Protein AF-A0A1Y3N4S4-F1 (afdb_monomer_lite)

Foldseek 3Di:
DADEAEAVDPPLSFGDDLVRLQVRLVVCVVVVHAYEYEDACLLLAQPPDDPVQADPPDDDPPPDVSPDGDRGDDSVNDPGPDQQRYKYKYFCVHQVVPVVQPGIDIGGPHPVVVVVCVVVCVVVPGDVVVVVVVCVQVVPVVNVVVSSSVSSNVSSSVVVVVVVVCVVVVHDD

Sequence (173 aa):
KGIIIANPNNPFGRCYSAEQLLLFCNFAKSHGLIVICDEIYGLSTWRDITEENIEEGVPRIESSNDGKSSKFTSIFSLDLPDPENTHGLWGFSKDFCLNGLRIGCTISYSKMVMAAMQKICFLTCIPTNIDNILVNILSDVEWTDQFILNNNRKLLKNYTHLTNSLNAHNIPY

Secondary structure (DSSP, 8-state):
-EEEEESS-TTT--PPPHHHHHHHHHHHHHTT-EEEEE-TTTT---TT--GGGSPTTPPP----SS--PPPP--GGGS--S-STTEEEEEEHHHHTS-GGG--EEEEES-HHHHHHHHHHHTTSPPPHHHHHHHHHHHH-HHHHHHHHHHHHHHHHHHHHHHHHHHHHTT---

Structure (mmCIF, N/CA/C/O backbone):
data_AF-A0A1Y3N4S4-F1
#
_entry.id   AF-A0A1Y3N4S4-F1
#
loop_
_atom_site.group_PDB
_atom_site.id
_atom_site.type_symbol
_atom_site.label_atom_id
_atom_site.label_alt_id
_atom_site.label_comp_id
_atom_site.label_asym_id
_atom_site.label_entity_id
_atom_site.label_seq_id
_atom_site.pdbx_PDB_ins_code
_atom_site.Cartn_x
_atom_site.Cartn_y
_atom_site.Cartn_z
_atom_site.occupancy
_atom_site.B_iso_or_equiv
_atom_site.auth_seq_id
_atom_site.auth_comp_id
_atom_site.auth_asym_id
_atom_site.auth_atom_id
_atom_site.pdbx_PDB_model_num
ATOM 1 N N . LYS A 1 1 ? -18.179 -12.486 8.091 1.00 84.94 1 LYS A N 1
ATOM 2 C CA . LYS A 1 1 ? -18.034 -12.858 6.659 1.00 84.94 1 LYS A CA 1
ATOM 3 C C . LYS A 1 1 ? -17.626 -11.591 5.922 1.00 84.94 1 LYS A C 1
ATOM 5 O O . LYS A 1 1 ? -18.075 -10.532 6.341 1.00 84.94 1 LYS A O 1
ATOM 10 N N . GLY A 1 2 ? -16.754 -11.668 4.922 1.00 95.00 2 GLY A N 1
ATOM 11 C CA . GLY A 1 2 ? -16.173 -10.470 4.319 1.00 95.00 2 GLY A CA 1
ATOM 12 C C . GLY A 1 2 ? -15.569 -10.724 2.948 1.00 95.00 2 GLY A C 1
ATOM 13 O O . GLY A 1 2 ? -15.502 -11.871 2.506 1.00 95.00 2 GLY A O 1
ATOM 14 N N . ILE A 1 3 ? -15.134 -9.643 2.315 1.00 96.44 3 ILE A N 1
ATOM 15 C CA . ILE A 1 3 ? -14.422 -9.619 1.042 1.00 96.44 3 ILE A CA 1
ATOM 16 C C . ILE A 1 3 ? -12.992 -9.185 1.328 1.00 96.44 3 ILE A C 1
ATOM 18 O O . ILE A 1 3 ? -12.771 -8.206 2.038 1.00 96.44 3 ILE A O 1
ATOM 22 N N . ILE A 1 4 ? -12.032 -9.922 0.778 1.00 96.81 4 ILE A N 1
ATOM 23 C CA . ILE A 1 4 ? -10.620 -9.552 0.822 1.00 96.81 4 ILE A CA 1
ATOM 24 C C . ILE A 1 4 ? -10.219 -9.116 -0.582 1.00 96.81 4 ILE A C 1
ATOM 26 O O . ILE A 1 4 ? -10.447 -9.844 -1.548 1.00 96.81 4 ILE A O 1
ATOM 30 N N . ILE A 1 5 ? -9.645 -7.926 -0.681 1.00 96.62 5 ILE A N 1
ATOM 31 C CA . ILE A 1 5 ? -9.166 -7.319 -1.920 1.00 96.62 5 ILE A CA 1
ATOM 32 C C . ILE A 1 5 ? -7.659 -7.159 -1.767 1.00 96.62 5 ILE A C 1
ATOM 34 O O . ILE A 1 5 ? -7.217 -6.658 -0.745 1.00 96.62 5 ILE A O 1
ATOM 38 N N . ALA A 1 6 ? -6.872 -7.563 -2.760 1.00 96.56 6 ALA A N 1
ATOM 39 C CA . ALA A 1 6 ? -5.453 -7.220 -2.827 1.00 96.56 6 ALA A CA 1
ATOM 40 C C . ALA A 1 6 ? -5.275 -6.133 -3.889 1.00 96.56 6 ALA A C 1
ATOM 42 O O . ALA A 1 6 ? -5.566 -6.384 -5.059 1.00 96.56 6 ALA A O 1
ATOM 43 N N . ASN A 1 7 ? -4.851 -4.936 -3.494 1.00 95.56 7 ASN A N 1
ATOM 44 C CA . ASN A 1 7 ? -4.725 -3.779 -4.372 1.00 95.56 7 ASN A CA 1
ATOM 45 C C . ASN A 1 7 ? -3.435 -2.999 -4.059 1.00 95.56 7 ASN A C 1
ATOM 47 O O . ASN A 1 7 ? -3.405 -2.297 -3.057 1.00 95.56 7 ASN A O 1
ATOM 51 N N . PRO A 1 8 ? -2.389 -3.049 -4.900 1.00 94.56 8 PRO A N 1
ATOM 52 C CA . PRO A 1 8 ? -2.290 -3.787 -6.160 1.00 94.56 8 PRO A CA 1
ATOM 53 C C . PRO A 1 8 ? -2.434 -5.307 -6.007 1.00 94.56 8 PRO A C 1
ATOM 55 O O . PRO A 1 8 ? -2.043 -5.898 -5.001 1.00 94.56 8 PRO A O 1
ATOM 58 N N . ASN A 1 9 ? -2.996 -5.952 -7.028 1.00 92.88 9 ASN A N 1
ATOM 59 C CA . ASN A 1 9 ? -3.283 -7.379 -7.000 1.00 92.88 9 ASN A CA 1
ATOM 60 C C . ASN A 1 9 ? -2.014 -8.238 -7.107 1.00 92.88 9 ASN A C 1
ATOM 62 O O . ASN A 1 9 ? -1.180 -8.032 -7.985 1.00 92.88 9 ASN A O 1
ATOM 66 N N . ASN A 1 10 ? -1.936 -9.276 -6.277 1.00 92.12 10 ASN A N 1
ATOM 67 C CA . ASN A 1 10 ? -1.022 -10.406 -6.423 1.00 92.12 10 ASN A CA 1
ATOM 68 C C . ASN A 1 10 ? -1.857 -11.644 -6.810 1.00 92.12 10 ASN A C 1
ATOM 70 O O . ASN A 1 10 ? -2.791 -11.965 -6.068 1.00 92.12 10 ASN A O 1
ATOM 74 N N . PRO A 1 11 ? -1.575 -12.337 -7.934 1.00 91.31 11 PRO A N 1
ATOM 75 C CA . PRO A 1 11 ? -0.335 -12.319 -8.725 1.00 91.31 11 PRO A CA 1
ATOM 76 C C . PRO A 1 11 ? -0.299 -11.385 -9.941 1.00 91.31 11 PRO A C 1
ATOM 78 O O . PRO A 1 11 ? 0.726 -11.333 -10.614 1.00 91.31 11 PRO A O 1
ATOM 81 N N . PHE A 1 12 ? -1.371 -10.654 -10.257 1.00 87.75 12 PHE A N 1
ATOM 82 C CA . PHE A 1 12 ? -1.474 -9.987 -11.564 1.00 87.75 12 PHE A CA 1
ATOM 83 C C . PHE A 1 12 ? -0.708 -8.660 -11.696 1.00 87.75 12 PHE A C 1
ATOM 85 O O . PHE A 1 12 ? -0.545 -8.172 -12.811 1.00 87.75 12 PHE A O 1
ATOM 92 N N . GLY A 1 13 ? -0.269 -8.036 -10.600 1.00 86.31 13 GLY A N 1
ATOM 93 C CA . GLY A 1 13 ? 0.445 -6.751 -10.632 1.00 86.31 13 GLY A CA 1
ATOM 94 C C . GLY A 1 13 ? -0.403 -5.591 -11.175 1.00 86.31 13 GLY A C 1
ATOM 95 O O . GLY A 1 13 ? 0.111 -4.652 -11.793 1.00 86.31 13 GLY A O 1
ATOM 96 N N . ARG A 1 14 ? -1.729 -5.671 -11.015 1.00 87.75 14 ARG A N 1
ATOM 97 C CA . ARG A 1 14 ? -2.686 -4.671 -11.511 1.00 87.75 14 ARG A CA 1
ATOM 98 C C . ARG A 1 14 ? -3.390 -3.987 -10.351 1.00 87.75 14 ARG A C 1
ATOM 100 O O . ARG A 1 14 ? -3.841 -4.653 -9.422 1.00 87.75 14 ARG A O 1
ATOM 107 N N . CYS A 1 15 ? -3.500 -2.668 -10.429 1.00 91.44 15 CYS A N 1
ATOM 108 C CA . CYS A 1 15 ? -4.337 -1.890 -9.525 1.00 91.44 15 CYS A CA 1
ATOM 109 C C . CYS A 1 15 ? -5.791 -1.948 -9.995 1.00 91.44 15 CYS A C 1
ATOM 111 O O . CYS A 1 15 ? -6.050 -1.966 -11.204 1.00 91.44 15 CYS A O 1
ATOM 113 N N . TYR A 1 16 ? -6.715 -1.947 -9.039 1.00 92.88 16 TYR A N 1
ATOM 114 C CA . TYR A 1 16 ? -8.128 -1.699 -9.299 1.00 92.88 16 TYR A CA 1
ATOM 115 C C . TYR A 1 16 ? -8.372 -0.198 -9.463 1.00 92.88 16 TYR A C 1
ATOM 117 O O . TYR A 1 16 ? -7.695 0.627 -8.844 1.00 92.88 16 TYR A O 1
ATOM 125 N N . SER A 1 17 ? -9.344 0.170 -10.297 1.00 92.38 17 SER A N 1
ATOM 126 C CA . SER A 1 17 ? -9.788 1.562 -10.386 1.00 92.38 17 SER A CA 1
ATOM 127 C C . SER A 1 17 ? -10.601 1.951 -9.148 1.00 92.38 17 SER A C 1
ATOM 129 O O . SER A 1 17 ? -11.174 1.094 -8.470 1.00 92.38 17 SER A O 1
ATOM 131 N N . ALA A 1 18 ? -10.713 3.255 -8.881 1.00 93.88 18 ALA A N 1
ATOM 132 C CA . ALA A 1 18 ? -11.575 3.778 -7.819 1.00 93.88 18 ALA A CA 1
ATOM 133 C C . ALA A 1 18 ? -13.024 3.263 -7.937 1.00 93.88 18 ALA A C 1
ATOM 135 O O . ALA A 1 18 ? -13.634 2.869 -6.947 1.00 93.88 18 ALA A O 1
ATOM 136 N N . GLU A 1 19 ? -13.549 3.192 -9.163 1.00 95.06 19 GLU A N 1
ATOM 137 C CA . GLU A 1 19 ? -14.888 2.673 -9.462 1.00 95.06 19 GLU A CA 1
ATOM 138 C C . GLU A 1 19 ? -15.033 1.195 -9.075 1.00 95.06 19 GLU A C 1
ATOM 140 O O . GLU A 1 19 ? -16.031 0.807 -8.470 1.00 95.06 19 GLU A O 1
ATOM 145 N N . GLN A 1 20 ? -14.028 0.368 -9.382 1.00 95.38 20 GLN A N 1
ATOM 146 C CA . GLN A 1 20 ? -14.023 -1.051 -9.018 1.00 95.38 20 GLN A CA 1
ATOM 147 C C . GLN A 1 20 ? -13.948 -1.239 -7.499 1.00 95.38 20 GLN A C 1
ATOM 149 O O . GLN A 1 20 ? -14.701 -2.039 -6.945 1.00 95.38 20 GLN A O 1
ATOM 154 N N . LEU A 1 21 ? -13.087 -0.477 -6.816 1.00 96.94 21 LEU A N 1
ATOM 155 C CA . LEU A 1 21 ? -12.983 -0.509 -5.355 1.00 96.94 21 LEU A CA 1
ATOM 156 C C . LEU A 1 21 ? -14.310 -0.114 -4.693 1.00 96.94 21 LEU A C 1
ATOM 158 O O . LEU A 1 21 ? -14.794 -0.824 -3.809 1.00 96.94 21 LEU A O 1
ATOM 162 N N . LEU A 1 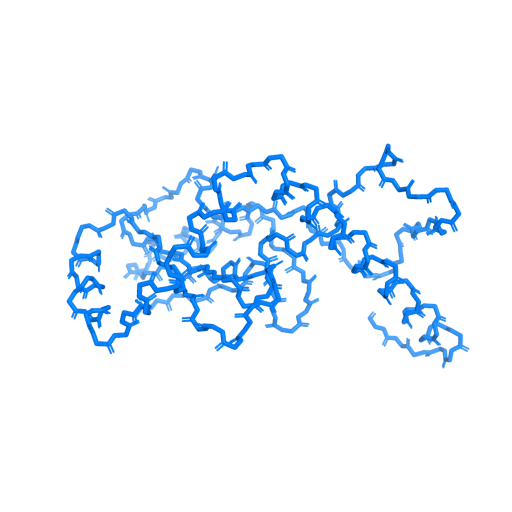22 ? -14.947 0.963 -5.164 1.00 97.44 22 LEU A N 1
ATOM 163 C CA . LEU A 1 22 ? -16.261 1.387 -4.677 1.00 97.44 22 LEU A CA 1
ATOM 164 C C . LEU A 1 22 ? -17.352 0.360 -4.977 1.00 97.44 22 LEU A C 1
ATOM 166 O O . LEU A 1 22 ? -18.235 0.159 -4.143 1.00 97.44 22 LEU A O 1
ATOM 170 N N . LEU A 1 23 ? -17.305 -0.316 -6.126 1.00 97.38 23 LEU A N 1
ATOM 171 C CA . LEU A 1 23 ? -18.243 -1.391 -6.444 1.00 97.38 23 LEU A CA 1
ATOM 172 C C . LEU A 1 23 ? -18.148 -2.524 -5.414 1.00 97.38 23 LEU A C 1
ATOM 174 O O . LEU A 1 23 ? -19.176 -2.964 -4.897 1.00 97.38 23 LEU A O 1
ATOM 178 N N . PHE A 1 24 ? -16.931 -2.953 -5.063 1.00 96.88 24 PHE A N 1
ATOM 179 C CA . PHE A 1 24 ? -16.728 -3.968 -4.028 1.00 96.88 24 PHE A CA 1
ATOM 180 C C . PHE A 1 24 ? -17.235 -3.503 -2.660 1.00 96.88 24 PHE A C 1
ATOM 182 O O . PHE A 1 24 ? -17.935 -4.258 -1.985 1.00 96.88 24 PHE A O 1
ATOM 189 N N . CYS A 1 25 ? -16.948 -2.258 -2.271 1.00 97.62 25 CYS A N 1
ATOM 190 C CA . CYS A 1 25 ? -17.399 -1.703 -0.993 1.00 97.62 25 CYS A CA 1
ATOM 191 C C . CYS A 1 25 ? -18.929 -1.601 -0.911 1.00 97.62 25 CYS A C 1
ATOM 193 O O . CYS A 1 25 ? -19.527 -1.968 0.099 1.00 97.62 25 CYS A O 1
ATOM 195 N N . ASN A 1 26 ? -19.583 -1.151 -1.984 1.00 97.88 26 ASN A N 1
ATOM 196 C CA . ASN A 1 26 ? -21.042 -1.065 -2.045 1.00 97.88 26 ASN A CA 1
ATOM 197 C C . ASN A 1 26 ? -21.700 -2.446 -2.013 1.00 97.88 26 ASN A C 1
ATOM 199 O O . ASN A 1 26 ? -22.704 -2.636 -1.325 1.00 97.88 26 ASN A O 1
ATOM 203 N N . PHE A 1 27 ? -21.122 -3.422 -2.718 1.00 97.88 27 PHE A N 1
ATOM 204 C CA . PHE A 1 27 ? -21.581 -4.805 -2.657 1.00 97.88 27 PHE A CA 1
ATOM 205 C C . PHE A 1 27 ? -21.420 -5.389 -1.246 1.00 97.88 27 PHE A C 1
ATOM 207 O O . PHE A 1 27 ? -22.337 -6.037 -0.744 1.00 97.88 27 PHE A O 1
ATOM 214 N N . ALA A 1 28 ? -20.293 -5.135 -0.578 1.00 97.88 28 ALA A N 1
ATOM 215 C CA . ALA A 1 28 ? -20.074 -5.593 0.788 1.00 97.88 28 ALA A CA 1
ATOM 216 C C . ALA A 1 28 ? -21.111 -4.996 1.750 1.00 97.88 28 ALA A C 1
ATOM 218 O O . ALA A 1 28 ? -21.784 -5.739 2.468 1.00 97.88 28 ALA A O 1
ATOM 219 N N . LYS A 1 29 ? -21.322 -3.676 1.680 1.00 97.19 29 LYS A N 1
ATOM 220 C CA . LYS A 1 29 ? -22.325 -2.963 2.478 1.00 97.19 29 LYS A CA 1
ATOM 221 C C . LYS A 1 29 ? -23.731 -3.529 2.282 1.00 97.19 29 LYS A C 1
ATOM 223 O O . LYS A 1 29 ? -24.417 -3.797 3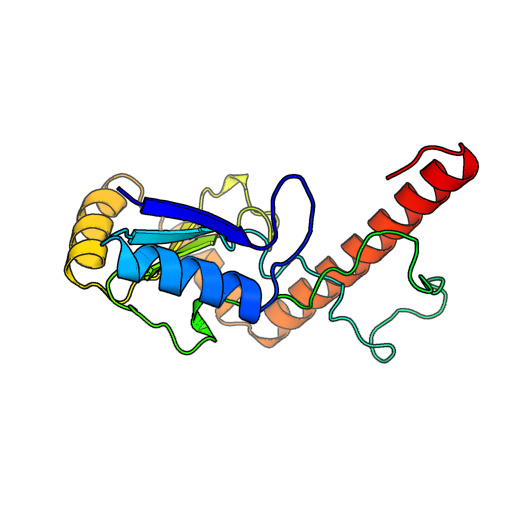.265 1.00 97.19 29 LYS A O 1
ATOM 228 N N . SER A 1 30 ? -24.162 -3.750 1.037 1.00 97.81 30 SER A N 1
ATOM 229 C CA . SER A 1 30 ? -25.517 -4.252 0.752 1.00 97.81 30 SER A CA 1
ATOM 230 C C . SER A 1 30 ? -25.770 -5.674 1.264 1.00 97.81 30 SER A C 1
ATOM 232 O O . SER A 1 30 ? -26.924 -6.060 1.440 1.00 97.81 30 SER A O 1
ATOM 234 N N . HIS A 1 31 ? -24.709 -6.427 1.566 1.00 97.50 31 HIS A N 1
ATOM 235 C CA . HIS A 1 31 ? -24.778 -7.785 2.108 1.00 97.50 31 HIS A CA 1
ATOM 236 C C . HIS A 1 31 ? -24.337 -7.882 3.579 1.00 97.50 31 HIS A C 1
ATOM 238 O O . HIS A 1 31 ? -24.226 -8.992 4.105 1.00 97.50 31 HIS A O 1
ATOM 244 N N . GLY A 1 32 ? -24.067 -6.755 4.253 1.00 96.50 32 GLY A N 1
ATOM 245 C CA . GLY A 1 32 ? -23.572 -6.741 5.635 1.00 96.50 32 GLY A CA 1
ATOM 246 C C . GLY A 1 32 ? -22.217 -7.445 5.802 1.00 96.50 32 GLY A C 1
ATOM 247 O O . GLY A 1 32 ? -21.988 -8.140 6.794 1.00 96.50 32 GLY A O 1
ATOM 248 N N . LEU A 1 33 ? -21.347 -7.338 4.796 1.00 97.81 33 LEU A N 1
ATOM 249 C CA . LEU A 1 33 ? -20.008 -7.923 4.771 1.00 97.81 33 LEU A CA 1
ATOM 250 C C . LEU A 1 33 ? -18.953 -6.868 5.114 1.00 97.81 33 LEU A C 1
ATOM 252 O O . LEU A 1 33 ? -19.081 -5.710 4.730 1.00 97.81 33 LEU A O 1
ATOM 256 N N . ILE A 1 34 ? -17.872 -7.302 5.764 1.00 97.44 34 ILE A N 1
ATOM 257 C CA . ILE A 1 34 ? -16.676 -6.466 5.948 1.00 97.44 34 ILE A CA 1
ATOM 258 C C . ILE A 1 34 ? -15.799 -6.478 4.694 1.00 97.44 34 ILE A C 1
ATOM 260 O O . ILE A 1 34 ? -15.788 -7.465 3.953 1.00 97.44 34 ILE A O 1
ATOM 264 N N . VAL A 1 35 ? -15.016 -5.425 4.498 1.00 98.25 35 VAL A N 1
ATOM 265 C CA . VAL A 1 35 ? -13.978 -5.328 3.469 1.00 98.25 35 VAL A CA 1
ATOM 266 C C . VAL A 1 35 ? -12.616 -5.277 4.145 1.00 98.25 35 VAL A C 1
ATOM 268 O O . VAL A 1 35 ? -12.400 -4.496 5.067 1.00 98.25 35 VAL A O 1
ATOM 271 N N . ILE A 1 36 ? -11.689 -6.105 3.673 1.00 98.06 36 ILE A N 1
ATOM 272 C CA . ILE A 1 36 ? -10.272 -6.034 4.029 1.00 98.06 36 ILE A CA 1
ATOM 273 C C . ILE A 1 36 ? -9.494 -5.775 2.741 1.00 98.06 36 ILE A C 1
ATOM 275 O O . ILE A 1 36 ? -9.476 -6.627 1.855 1.00 98.06 36 ILE A O 1
ATOM 279 N N . CYS A 1 37 ? -8.869 -4.609 2.627 1.00 97.94 37 CYS A N 1
ATOM 280 C CA . CYS A 1 37 ? -8.024 -4.248 1.493 1.00 97.94 37 CYS A CA 1
ATOM 281 C C . CYS A 1 37 ? -6.548 -4.414 1.866 1.00 97.94 37 CYS A C 1
ATOM 283 O O . CYS A 1 37 ? -6.011 -3.662 2.674 1.00 97.94 37 CYS A O 1
ATOM 285 N N . ASP A 1 38 ? -5.897 -5.423 1.307 1.00 97.75 38 ASP A N 1
ATOM 286 C CA . ASP A 1 38 ? -4.456 -5.604 1.383 1.00 97.75 38 ASP A CA 1
ATOM 287 C C . ASP A 1 38 ? -3.770 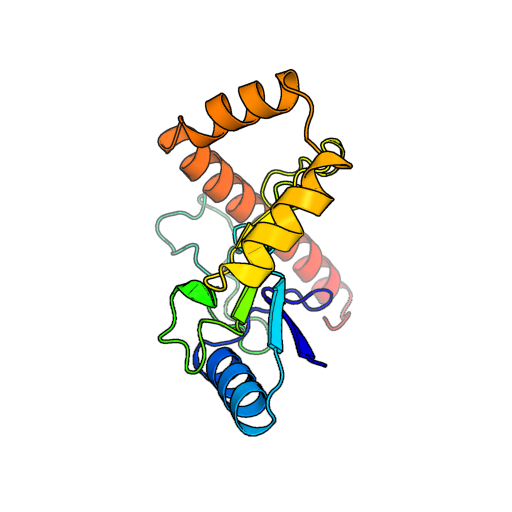-4.698 0.354 1.00 97.75 38 ASP A C 1
ATOM 289 O O . ASP A 1 38 ? -3.816 -4.956 -0.851 1.00 97.75 38 ASP A O 1
ATOM 293 N N . GLU A 1 39 ? -3.146 -3.630 0.846 1.00 97.00 39 GLU A N 1
ATOM 294 C CA . GLU A 1 39 ? -2.411 -2.647 0.053 1.00 97.00 39 GLU A CA 1
ATOM 295 C C . GLU A 1 39 ? -0.893 -2.792 0.216 1.00 97.00 39 GLU A C 1
ATOM 297 O O . GLU A 1 39 ? -0.157 -1.830 0.022 1.00 97.00 39 GLU A O 1
ATOM 302 N N . ILE A 1 40 ? -0.388 -3.993 0.544 1.00 96.62 40 ILE A N 1
ATOM 303 C CA . ILE A 1 40 ? 1.046 -4.270 0.785 1.00 96.62 40 ILE A CA 1
ATOM 304 C C . ILE A 1 40 ? 1.992 -3.822 -0.348 1.00 96.62 40 ILE A C 1
ATOM 306 O O . ILE A 1 40 ? 3.180 -3.644 -0.096 1.00 96.62 40 ILE A O 1
ATOM 310 N N . TYR A 1 41 ? 1.493 -3.667 -1.580 1.00 94.94 41 TYR A N 1
ATOM 311 C CA . TYR A 1 41 ? 2.249 -3.199 -2.752 1.00 94.94 41 TYR A CA 1
ATOM 312 C C . TYR A 1 41 ? 1.951 -1.736 -3.133 1.00 94.94 41 TYR A C 1
ATOM 314 O O . TYR A 1 41 ? 2.293 -1.321 -4.240 1.00 94.94 41 TYR A O 1
ATOM 322 N N . GLY A 1 42 ? 1.265 -0.969 -2.282 1.00 92.69 42 GLY A N 1
ATOM 323 C CA . GLY A 1 42 ? 0.742 0.359 -2.613 1.00 92.69 42 GLY A CA 1
ATOM 324 C C . GLY A 1 42 ? 1.806 1.352 -3.083 1.00 92.69 42 GLY A C 1
ATOM 325 O O . GLY A 1 42 ? 1.553 2.130 -4.002 1.00 92.69 42 GLY A O 1
ATOM 326 N N . LEU A 1 43 ? 3.020 1.285 -2.526 1.00 92.31 43 LEU A N 1
ATOM 327 C CA . LEU A 1 43 ? 4.131 2.153 -2.939 1.00 92.31 43 LEU A CA 1
ATOM 328 C C . LEU A 1 43 ? 5.019 1.528 -4.023 1.00 92.31 43 LEU A C 1
ATOM 330 O O . LEU A 1 43 ? 5.830 2.234 -4.612 1.00 92.31 43 LEU A O 1
ATOM 334 N N . SER A 1 44 ? 4.845 0.239 -4.324 1.00 90.69 44 SER A N 1
ATOM 335 C CA . SER A 1 44 ? 5.573 -0.511 -5.360 1.00 90.69 44 SER A CA 1
ATOM 336 C C . SER A 1 44 ? 4.908 -0.395 -6.738 1.00 90.69 44 SER A C 1
ATOM 338 O O . SER A 1 44 ? 4.754 -1.388 -7.457 1.00 90.69 44 SER A O 1
ATOM 340 N N . THR A 1 45 ? 4.471 0.808 -7.110 1.00 87.31 45 THR A N 1
ATOM 341 C CA . THR A 1 45 ? 3.775 1.064 -8.375 1.00 87.31 45 THR A CA 1
ATOM 342 C C . THR A 1 45 ? 4.511 2.110 -9.202 1.00 87.31 45 THR A C 1
ATOM 344 O O . THR A 1 45 ? 4.873 3.181 -8.732 1.00 87.31 45 THR A O 1
ATOM 347 N N . TRP A 1 46 ? 4.761 1.793 -10.471 1.00 80.62 46 TRP A N 1
ATOM 348 C CA . TRP A 1 46 ? 5.554 2.642 -11.370 1.00 80.62 46 TRP A CA 1
ATOM 349 C C . TRP A 1 46 ? 4.741 3.255 -12.509 1.00 80.62 46 TRP A C 1
ATOM 351 O O . TRP A 1 46 ? 5.272 4.035 -13.292 1.00 80.62 46 TRP A O 1
ATOM 361 N N . ARG A 1 47 ? 3.447 2.926 -12.606 1.00 70.00 47 ARG A N 1
ATOM 362 C CA . ARG A 1 47 ? 2.542 3.488 -13.624 1.00 70.00 47 ARG A CA 1
ATOM 363 C C . ARG A 1 47 ? 2.239 4.976 -13.403 1.00 70.00 47 ARG A C 1
ATOM 365 O O . ARG A 1 47 ? 1.756 5.626 -14.321 1.00 70.00 47 ARG A O 1
ATOM 372 N N . ASP A 1 48 ? 2.563 5.495 -12.220 1.00 60.66 48 ASP A N 1
ATOM 373 C CA . ASP A 1 48 ? 2.412 6.904 -11.848 1.00 60.66 48 ASP A CA 1
ATOM 374 C C . ASP A 1 48 ? 3.679 7.739 -12.091 1.00 60.66 48 ASP A C 1
ATOM 376 O O . ASP A 1 48 ? 3.652 8.953 -11.893 1.00 60.66 48 ASP A O 1
ATOM 380 N N . ILE A 1 49 ? 4.786 7.119 -12.528 1.00 62.34 49 ILE A N 1
ATOM 381 C CA . ILE A 1 49 ? 5.986 7.855 -12.937 1.00 62.34 49 ILE A CA 1
ATOM 382 C C . ILE A 1 49 ? 5.671 8.569 -14.258 1.00 62.34 49 ILE A C 1
ATOM 384 O O . ILE A 1 49 ? 5.521 7.934 -15.301 1.00 62.34 49 ILE A O 1
ATOM 388 N N . THR A 1 50 ? 5.565 9.895 -14.203 1.00 52.84 50 THR A N 1
ATOM 389 C CA . THR A 1 50 ? 5.426 10.771 -15.373 1.00 52.84 50 THR A CA 1
ATOM 390 C C . THR A 1 50 ? 6.775 10.989 -16.069 1.00 52.84 50 THR A C 1
ATOM 392 O O . THR A 1 50 ? 7.836 10.778 -15.475 1.00 52.84 50 THR A O 1
ATOM 395 N N . GLU A 1 51 ? 6.737 11.422 -17.338 1.00 49.12 51 GLU A N 1
ATOM 396 C CA . GLU A 1 51 ? 7.912 11.623 -18.211 1.00 49.12 51 GLU A CA 1
ATOM 397 C C . GLU A 1 51 ? 9.026 12.488 -17.581 1.00 49.12 51 GLU A C 1
ATOM 399 O O . GLU A 1 51 ? 10.193 12.312 -17.915 1.00 49.12 51 GLU A O 1
ATOM 404 N N . GLU A 1 52 ? 8.701 13.355 -16.617 1.00 46.69 52 GLU A N 1
ATOM 405 C CA . GLU A 1 52 ? 9.648 14.243 -15.923 1.00 46.69 52 GLU A CA 1
ATOM 406 C C . GLU A 1 52 ? 10.626 13.515 -14.981 1.00 46.69 52 GLU A C 1
ATOM 408 O O . GLU A 1 52 ? 11.625 14.093 -14.562 1.00 46.69 52 GLU A O 1
ATOM 413 N N . ASN A 1 53 ? 10.366 12.246 -14.644 1.00 49.25 53 ASN A N 1
ATOM 414 C CA . ASN A 1 53 ? 11.134 11.485 -13.654 1.00 49.25 53 ASN A CA 1
ATOM 415 C C . ASN A 1 53 ? 11.758 10.190 -14.197 1.00 49.25 53 ASN A C 1
ATOM 417 O O . ASN A 1 53 ? 12.203 9.357 -13.402 1.00 49.25 53 ASN A O 1
ATOM 421 N N . ILE A 1 54 ? 11.805 10.002 -15.514 1.00 55.59 54 ILE A N 1
ATOM 422 C CA . ILE A 1 54 ? 12.447 8.847 -16.151 1.00 55.59 54 ILE A CA 1
ATOM 423 C C . ILE A 1 54 ? 13.920 9.198 -16.431 1.00 55.59 54 ILE A C 1
ATOM 425 O O . ILE A 1 54 ? 14.204 10.258 -16.977 1.00 55.59 54 ILE A O 1
ATOM 429 N N . GLU A 1 55 ? 14.869 8.334 -16.048 1.00 49.28 55 GLU A N 1
ATOM 430 C CA . GLU A 1 55 ? 16.274 8.485 -16.471 1.00 49.28 55 GLU A CA 1
ATOM 431 C C . GLU A 1 55 ? 16.360 8.490 -18.010 1.00 49.28 55 GLU A C 1
ATOM 433 O O . GLU A 1 55 ? 15.733 7.655 -18.670 1.00 49.28 55 GLU A O 1
ATOM 438 N N . GLU A 1 56 ? 17.147 9.407 -18.588 1.00 43.53 56 GLU A N 1
ATOM 439 C CA . GLU A 1 56 ? 17.402 9.446 -20.034 1.00 43.53 56 GLU A CA 1
ATOM 440 C C . GLU A 1 56 ? 17.823 8.058 -20.550 1.00 43.53 56 GLU A C 1
ATOM 442 O O . GLU A 1 56 ? 18.778 7.452 -20.062 1.00 43.53 56 GLU A O 1
ATOM 447 N N . GLY A 1 57 ? 17.105 7.545 -21.553 1.00 48.59 57 GLY A N 1
ATOM 448 C CA . GLY A 1 57 ? 17.431 6.278 -22.215 1.00 48.59 57 GLY A CA 1
ATOM 449 C C . GLY A 1 57 ? 16.611 5.057 -21.785 1.00 48.59 57 GLY A C 1
ATOM 450 O O . GLY A 1 57 ? 16.855 3.970 -22.309 1.00 48.59 57 GLY A O 1
ATOM 451 N N . VAL A 1 58 ? 15.617 5.193 -20.897 1.00 50.47 58 VAL A N 1
ATOM 452 C CA . VAL A 1 58 ? 14.634 4.115 -20.676 1.00 50.47 58 VAL A CA 1
ATOM 453 C C . VAL A 1 58 ? 13.606 4.132 -21.821 1.00 50.47 58 VAL A C 1
ATOM 455 O O . VAL A 1 58 ? 12.913 5.136 -21.998 1.00 50.47 58 VAL A O 1
ATOM 458 N N . PRO A 1 59 ? 13.495 3.059 -22.630 1.00 43.44 59 PRO A N 1
ATOM 459 C CA . PRO A 1 59 ? 12.586 3.040 -23.768 1.00 43.44 59 PRO A CA 1
ATOM 460 C C . PRO A 1 59 ? 11.127 3.151 -23.314 1.00 43.44 59 PRO A C 1
ATOM 462 O O . PRO A 1 59 ? 10.706 2.515 -22.345 1.00 43.44 59 PRO A O 1
ATOM 465 N N . ARG A 1 60 ? 10.364 3.962 -24.056 1.00 49.62 60 ARG A N 1
ATOM 466 C CA . ARG A 1 60 ? 8.915 4.121 -23.919 1.00 49.62 60 ARG A CA 1
ATOM 467 C C . ARG A 1 60 ? 8.243 2.755 -24.006 1.00 49.62 60 ARG A C 1
ATOM 469 O O . ARG A 1 60 ? 8.331 2.097 -25.039 1.00 49.62 60 ARG A O 1
ATOM 476 N N . ILE A 1 61 ? 7.510 2.363 -22.969 1.00 49.59 61 ILE A N 1
ATOM 477 C CA . ILE A 1 61 ? 6.414 1.419 -23.172 1.00 49.59 61 ILE A CA 1
ATOM 478 C C . ILE A 1 61 ? 5.258 2.266 -23.704 1.00 49.59 61 ILE A C 1
ATOM 480 O O . ILE A 1 61 ? 4.449 2.789 -22.940 1.00 49.59 61 ILE A O 1
ATOM 484 N N . GLU A 1 62 ? 5.208 2.452 -25.025 1.00 43.06 62 GLU A N 1
ATOM 485 C CA . GLU A 1 62 ? 3.922 2.697 -25.673 1.00 43.06 62 GLU A CA 1
ATOM 486 C C . GLU A 1 62 ? 3.073 1.479 -25.354 1.00 43.06 62 GLU A C 1
ATOM 488 O O . GLU A 1 62 ? 3.430 0.384 -25.777 1.00 43.06 62 GLU A O 1
ATOM 493 N N . SER A 1 63 ? 2.054 1.686 -24.513 1.00 42.91 63 SER A N 1
ATOM 494 C CA . SER A 1 63 ? 1.033 0.731 -24.084 1.00 42.91 63 SER A CA 1
ATOM 495 C C . SER A 1 63 ? 1.150 -0.629 -24.774 1.00 42.91 63 SER A C 1
ATOM 497 O O . SER A 1 63 ? 0.445 -0.908 -25.744 1.00 42.91 63 SER A O 1
ATOM 499 N N . SER A 1 64 ? 2.057 -1.474 -24.271 1.00 39.06 64 SER A N 1
ATOM 500 C CA . SER A 1 64 ? 2.056 -2.886 -24.620 1.00 39.06 64 SER A CA 1
ATOM 501 C C . SER A 1 64 ? 0.688 -3.433 -24.230 1.00 39.06 64 SER A C 1
ATOM 503 O O . SER A 1 64 ? 0.054 -2.920 -23.309 1.00 39.06 64 SER A O 1
ATOM 505 N N . ASN A 1 65 ? 0.222 -4.457 -24.938 1.00 44.16 65 ASN A N 1
ATOM 506 C CA . ASN A 1 65 ? -1.087 -5.112 -24.805 1.00 44.16 65 ASN A CA 1
ATOM 507 C C . ASN A 1 65 ? -1.462 -5.625 -23.385 1.00 44.16 65 ASN A C 1
ATOM 509 O O . ASN A 1 65 ? -2.473 -6.309 -23.222 1.00 44.16 65 ASN A O 1
ATOM 513 N N . ASP A 1 66 ? -0.692 -5.273 -22.356 1.00 50.47 66 ASP A N 1
ATOM 514 C CA . ASP A 1 66 ? -0.972 -5.423 -20.936 1.00 50.47 66 ASP A CA 1
ATOM 515 C C . ASP A 1 66 ? -2.203 -4.594 -20.561 1.00 50.47 66 ASP A C 1
ATOM 517 O O . ASP A 1 66 ? -2.112 -3.397 -20.286 1.00 50.47 66 ASP A O 1
ATOM 521 N N . GLY A 1 67 ? -3.376 -5.230 -20.592 1.00 52.06 67 GLY A N 1
ATOM 522 C CA . GLY A 1 67 ? -4.678 -4.596 -20.383 1.00 52.06 67 GLY A CA 1
ATOM 523 C C . GLY A 1 67 ? -4.692 -3.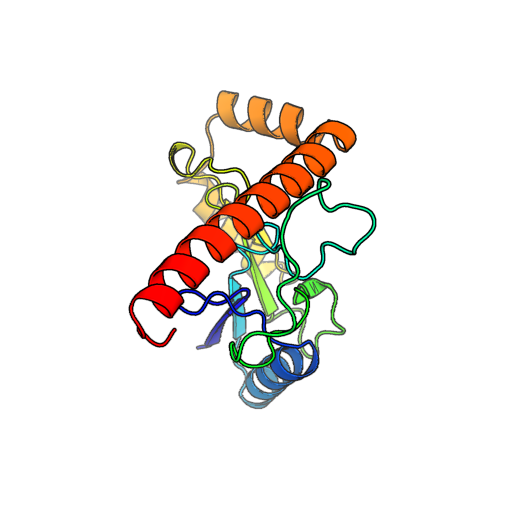463 -19.348 1.00 52.06 67 GLY A C 1
ATOM 524 O O . GLY A 1 67 ? -4.108 -3.590 -18.274 1.00 52.06 67 GLY A O 1
ATOM 525 N N . LYS A 1 68 ? -5.390 -2.367 -19.693 1.00 56.59 68 LYS A N 1
ATOM 526 C CA . LYS A 1 68 ? -5.557 -1.128 -18.907 1.00 56.59 68 LYS A CA 1
ATOM 527 C C . LYS A 1 68 ? -5.532 -1.392 -17.398 1.00 56.59 68 LYS A C 1
ATOM 529 O O . LYS A 1 68 ? -6.544 -1.775 -16.817 1.00 56.59 68 LYS A O 1
ATOM 534 N N . SER A 1 69 ? -4.391 -1.160 -16.761 1.00 63.41 69 SER A N 1
ATOM 535 C CA . SER A 1 69 ? -4.322 -1.092 -15.308 1.00 63.41 69 SER A CA 1
ATOM 536 C C . SER A 1 69 ? -4.314 0.368 -14.893 1.00 63.41 69 SER A C 1
ATOM 538 O O . SER A 1 69 ? -3.609 1.183 -15.487 1.00 63.41 69 SER A O 1
ATOM 540 N N . SER A 1 70 ? -5.136 0.693 -13.903 1.00 75.81 70 SER A N 1
ATOM 541 C CA . SER A 1 70 ? -5.258 2.042 -13.373 1.00 75.81 70 SER A CA 1
ATOM 542 C C . SER A 1 70 ? -4.043 2.442 -12.538 1.00 75.81 70 SER A C 1
ATOM 544 O O . SER A 1 70 ? -3.279 1.604 -12.054 1.00 75.81 70 SER A O 1
ATOM 546 N N . LYS A 1 71 ? -3.914 3.754 -12.339 1.00 86.06 71 LYS A N 1
ATOM 547 C CA . LYS A 1 71 ? -3.135 4.355 -11.256 1.00 86.06 71 LYS A CA 1
ATOM 548 C C . LYS A 1 71 ? -3.503 3.714 -9.914 1.00 86.06 71 LYS A C 1
ATOM 550 O O . LYS A 1 71 ? -4.671 3.373 -9.693 1.00 86.06 71 LYS A O 1
ATOM 555 N N . PHE A 1 72 ? -2.522 3.549 -9.026 1.00 91.25 72 PHE A N 1
ATOM 556 C CA . PHE A 1 72 ? -2.808 3.101 -7.668 1.00 91.25 72 PHE A CA 1
ATOM 557 C C . PHE A 1 72 ? -3.705 4.121 -6.964 1.00 91.25 72 PHE A C 1
ATOM 559 O 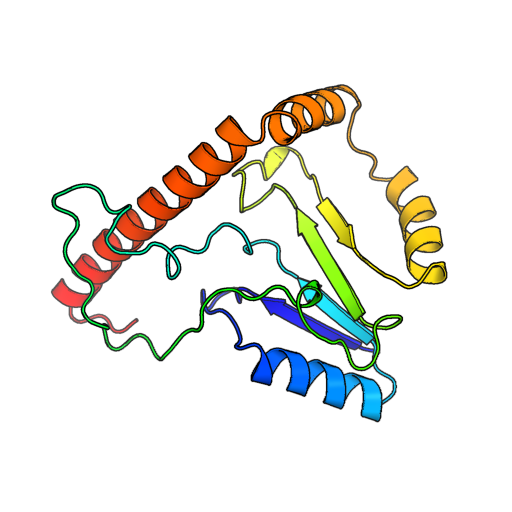O . PHE A 1 72 ? -3.480 5.327 -7.008 1.00 91.25 72 PHE A O 1
ATOM 566 N N . THR A 1 73 ? -4.766 3.626 -6.343 1.00 92.38 73 THR A N 1
ATOM 567 C CA . THR A 1 73 ? -5.676 4.418 -5.520 1.00 92.38 73 THR A CA 1
ATOM 568 C C . THR A 1 73 ? -5.891 3.638 -4.241 1.00 92.38 73 THR A C 1
ATOM 570 O O . THR A 1 73 ? -6.349 2.496 -4.301 1.00 92.38 73 THR A O 1
ATOM 573 N N . SER A 1 74 ? -5.540 4.241 -3.105 1.00 95.31 74 SER A N 1
ATOM 574 C CA . SER A 1 74 ? -5.801 3.625 -1.807 1.00 95.31 74 SER A CA 1
ATOM 575 C C . SER A 1 74 ? -7.297 3.638 -1.529 1.00 95.31 74 SER A C 1
ATOM 577 O O . SER A 1 74 ? -7.960 4.657 -1.748 1.00 95.31 74 SER A O 1
ATOM 579 N N . ILE A 1 75 ? -7.824 2.547 -0.981 1.00 96.19 75 ILE A N 1
ATOM 580 C CA . ILE A 1 75 ? -9.217 2.441 -0.545 1.00 96.19 75 ILE A CA 1
ATOM 581 C C . ILE A 1 75 ? -9.587 3.564 0.435 1.00 96.19 75 ILE A C 1
ATOM 583 O O . ILE A 1 75 ? -10.700 4.074 0.393 1.00 96.19 75 ILE A O 1
ATOM 587 N N . PHE A 1 76 ? -8.636 4.017 1.259 1.00 95.62 76 PHE A N 1
ATOM 588 C CA . PHE A 1 76 ? -8.848 5.079 2.248 1.00 95.62 76 PHE A CA 1
ATOM 589 C C . PHE A 1 76 ? -8.837 6.495 1.670 1.00 95.62 76 PHE A C 1
ATOM 591 O O . PHE A 1 76 ? -9.209 7.434 2.366 1.00 95.62 76 PHE A O 1
ATOM 598 N N . SER A 1 77 ? -8.433 6.665 0.409 1.00 95.19 77 SER A N 1
ATOM 599 C CA . SER A 1 77 ? -8.581 7.947 -0.296 1.00 95.19 77 SER A CA 1
ATOM 600 C C . SER A 1 77 ? -9.975 8.146 -0.905 1.00 95.19 77 SER A C 1
ATOM 602 O O . SER A 1 77 ? -10.258 9.213 -1.447 1.00 95.19 77 SER A O 1
ATOM 604 N N . LEU A 1 78 ? -10.839 7.128 -0.837 1.00 95.25 78 LEU A N 1
ATOM 605 C CA . LEU A 1 78 ? -12.181 7.139 -1.413 1.00 95.25 78 LEU A CA 1
ATOM 606 C C . LEU A 1 78 ? -13.231 7.549 -0.376 1.00 95.25 78 LEU A C 1
ATOM 608 O O . LEU A 1 78 ? -13.048 7.357 0.826 1.00 95.25 78 LEU A O 1
ATOM 612 N N . ASP A 1 79 ? -14.374 8.041 -0.855 1.00 96.19 79 ASP A N 1
ATOM 613 C CA . ASP A 1 79 ? -15.565 8.219 -0.022 1.00 96.19 79 ASP A CA 1
ATOM 614 C C . ASP A 1 79 ? -16.223 6.853 0.226 1.00 96.19 79 ASP A C 1
ATOM 616 O O . ASP A 1 79 ? -16.948 6.311 -0.616 1.00 96.19 79 ASP A O 1
ATOM 620 N N . LEU A 1 80 ? -15.864 6.232 1.350 1.00 96.44 80 LEU A N 1
ATOM 621 C CA . LEU A 1 80 ? -16.242 4.858 1.652 1.00 96.44 80 LEU A CA 1
ATOM 622 C C . LEU A 1 80 ? -17.721 4.761 2.050 1.00 96.44 80 LEU A C 1
ATOM 624 O O . LEU A 1 80 ? -18.150 5.425 2.993 1.00 96.44 80 LEU A O 1
ATOM 628 N N . PRO A 1 81 ? -18.503 3.860 1.427 1.00 96.44 81 PRO A N 1
ATOM 629 C CA . PRO A 1 81 ? -19.922 3.725 1.740 1.00 96.44 81 PRO A CA 1
ATOM 630 C C . PRO A 1 81 ? -20.165 3.158 3.148 1.00 96.44 81 PRO A C 1
ATOM 632 O O . PRO A 1 81 ? -21.233 3.393 3.717 1.00 96.44 81 PRO A O 1
ATOM 635 N N . ASP A 1 82 ? -19.213 2.399 3.696 1.00 96.38 82 ASP A N 1
ATOM 636 C CA . ASP A 1 82 ? -19.224 1.890 5.071 1.00 96.38 82 ASP A CA 1
ATOM 637 C C . ASP A 1 82 ? -17.791 1.881 5.648 1.00 96.38 82 ASP A C 1
ATOM 639 O O . ASP A 1 82 ? -17.081 0.872 5.548 1.00 96.38 82 ASP A O 1
ATOM 643 N N . PRO A 1 83 ? -17.326 3.011 6.215 1.00 96.06 83 PRO A N 1
ATOM 644 C CA . PRO A 1 83 ? -15.971 3.124 6.752 1.00 96.06 83 PRO A CA 1
ATOM 645 C C . PRO A 1 83 ? -15.719 2.223 7.967 1.00 96.06 83 PRO A C 1
ATOM 647 O O . PRO A 1 83 ? -14.595 1.770 8.164 1.00 96.06 83 PRO A O 1
ATOM 650 N N . GLU A 1 84 ? -16.735 1.940 8.794 1.00 96.38 84 GLU A N 1
ATOM 651 C CA . GLU A 1 84 ? -16.550 1.114 9.996 1.00 96.38 84 GLU A CA 1
ATOM 652 C C . GLU A 1 84 ? -16.274 -0.350 9.651 1.00 96.38 84 GLU A C 1
ATOM 654 O O . GLU A 1 84 ? -15.503 -0.998 10.358 1.00 96.38 84 GLU A O 1
ATOM 659 N N . ASN A 1 85 ? -16.846 -0.855 8.558 1.00 96.75 85 ASN A N 1
ATOM 660 C CA . ASN A 1 85 ? -16.622 -2.223 8.085 1.00 96.75 85 ASN A CA 1
ATOM 661 C C . ASN A 1 85 ? -15.565 -2.323 6.976 1.00 96.75 85 ASN A C 1
ATOM 663 O O . ASN A 1 85 ? -15.401 -3.394 6.390 1.00 96.75 85 ASN A O 1
ATOM 667 N N . THR A 1 86 ? -14.845 -1.236 6.686 1.00 97.75 86 THR A N 1
ATOM 668 C CA . THR A 1 86 ? -13.734 -1.224 5.729 1.00 97.75 86 THR A CA 1
ATOM 669 C C . THR A 1 86 ? -12.411 -1.090 6.471 1.00 97.75 86 THR A C 1
ATOM 671 O O . THR A 1 86 ? -12.159 -0.121 7.188 1.00 97.75 86 THR A O 1
ATOM 674 N N . HIS A 1 87 ? -11.546 -2.078 6.288 1.00 97.62 87 HIS A N 1
ATOM 675 C CA . HIS A 1 87 ? -10.244 -2.174 6.933 1.00 97.62 87 HIS A CA 1
ATOM 676 C C . HIS A 1 87 ? -9.167 -2.339 5.870 1.00 97.62 87 HIS A C 1
ATOM 678 O O . HIS A 1 87 ? -9.421 -2.911 4.810 1.00 97.62 87 HIS A O 1
ATOM 684 N N . GLY A 1 88 ? -7.951 -1.896 6.161 1.00 97.19 88 GLY A N 1
ATOM 685 C CA . GLY A 1 88 ? -6.822 -2.095 5.269 1.00 97.19 88 GLY A CA 1
ATOM 686 C C . GLY A 1 88 ? -5.592 -2.615 5.980 1.00 97.19 88 GLY A C 1
ATOM 687 O O . GLY A 1 88 ? -5.415 -2.442 7.189 1.00 97.19 88 GLY A O 1
ATOM 688 N N . LEU A 1 89 ? -4.764 -3.291 5.201 1.00 96.81 89 LEU A N 1
ATOM 689 C CA . LEU A 1 89 ? -3.514 -3.894 5.621 1.00 96.81 89 LEU A CA 1
ATOM 690 C C . LEU A 1 89 ? -2.390 -3.292 4.791 1.00 96.81 89 LEU A C 1
ATOM 692 O O . LEU A 1 89 ? -2.517 -3.128 3.581 1.00 96.81 89 LEU A O 1
ATOM 696 N N . TRP A 1 90 ? -1.284 -2.979 5.450 1.00 96.44 90 TRP A N 1
ATOM 697 C CA . TRP A 1 90 ? -0.072 -2.495 4.803 1.00 96.44 90 TRP A CA 1
ATOM 698 C C . TRP A 1 90 ? 1.158 -2.984 5.572 1.00 96.44 90 TRP A C 1
ATOM 700 O O . TRP A 1 90 ? 1.038 -3.549 6.659 1.00 96.44 90 TRP A O 1
ATOM 710 N N . GLY A 1 91 ? 2.362 -2.801 5.038 1.00 94.62 91 GLY A N 1
ATOM 711 C CA . GLY A 1 91 ? 3.585 -3.182 5.734 1.00 94.62 91 GLY A CA 1
ATOM 712 C C . GLY A 1 91 ? 4.851 -2.993 4.910 1.00 94.62 91 GLY A C 1
ATOM 713 O O . GLY A 1 91 ? 4.825 -2.785 3.704 1.00 94.62 91 GLY A O 1
ATOM 714 N N . PHE A 1 92 ? 5.997 -3.147 5.571 1.00 94.62 92 PHE A N 1
ATOM 715 C CA . PHE A 1 92 ? 7.316 -2.813 5.012 1.00 94.62 92 PHE A CA 1
ATOM 716 C C . PHE A 1 92 ? 7.920 -3.925 4.149 1.00 94.62 92 PHE A C 1
ATOM 718 O O . PHE A 1 92 ? 8.999 -3.781 3.574 1.00 94.62 92 PHE A O 1
ATOM 725 N N . SER A 1 93 ? 7.244 -5.070 4.073 1.00 94.62 93 SER A N 1
ATOM 726 C CA . SER A 1 93 ? 7.813 -6.276 3.475 1.00 94.62 93 SER A CA 1
ATOM 727 C C . SER A 1 93 ? 8.067 -6.152 1.975 1.00 94.62 93 SER A C 1
ATOM 729 O O . SER A 1 93 ? 8.997 -6.783 1.476 1.00 94.62 93 SER A O 1
ATOM 731 N N . LYS A 1 94 ? 7.226 -5.402 1.256 1.00 93.62 94 LYS A N 1
ATOM 732 C CA . LYS A 1 94 ? 7.291 -5.286 -0.207 1.00 93.62 94 LYS A CA 1
ATOM 733 C C . LYS A 1 94 ? 7.772 -3.907 -0.629 1.00 93.62 94 LYS A C 1
ATOM 735 O O . LYS A 1 94 ? 8.780 -3.826 -1.315 1.00 93.62 94 LYS A O 1
ATOM 740 N N . ASP A 1 95 ? 7.138 -2.863 -0.109 1.00 92.75 95 ASP A N 1
ATOM 741 C CA . ASP A 1 95 ? 7.452 -1.479 -0.471 1.00 92.75 95 ASP A CA 1
ATOM 742 C C . ASP A 1 95 ? 8.856 -1.030 -0.036 1.00 92.75 95 ASP A C 1
ATOM 744 O O . ASP A 1 95 ? 9.548 -0.354 -0.792 1.00 92.75 95 ASP A O 1
ATOM 748 N N . PHE A 1 96 ? 9.317 -1.465 1.142 1.00 93.62 96 PHE A N 1
ATOM 749 C CA . PHE A 1 96 ? 10.650 -1.137 1.669 1.00 93.62 96 PHE A CA 1
ATOM 750 C C . PHE A 1 96 ? 11.658 -2.285 1.553 1.00 93.62 96 PHE A C 1
ATOM 752 O O . PHE A 1 96 ? 12.789 -2.164 2.015 1.00 93.62 96 PHE A O 1
ATOM 759 N N . CYS A 1 97 ? 11.271 -3.416 0.954 1.00 93.31 97 CYS A N 1
ATOM 760 C CA . CYS A 1 97 ? 12.105 -4.620 0.873 1.00 93.31 97 CYS A CA 1
ATOM 761 C C . CYS A 1 97 ? 12.570 -5.162 2.248 1.00 93.31 97 CYS A C 1
ATOM 763 O O . CYS A 1 97 ? 13.598 -5.831 2.338 1.00 93.31 97 CYS A O 1
ATOM 765 N N . LEU A 1 98 ? 11.811 -4.918 3.327 1.00 93.38 98 LEU A N 1
ATOM 766 C CA . LEU A 1 98 ? 12.145 -5.325 4.704 1.00 93.38 98 LEU A CA 1
ATOM 767 C C . LEU A 1 98 ? 11.336 -6.549 5.173 1.00 93.38 98 LEU A C 1
ATOM 769 O O . LEU A 1 98 ? 10.881 -6.624 6.317 1.00 93.38 98 LEU A O 1
ATOM 773 N N . ASN A 1 99 ? 11.143 -7.544 4.305 1.00 90.69 99 ASN A N 1
ATOM 774 C CA . ASN A 1 99 ? 10.337 -8.738 4.605 1.00 90.69 99 ASN A CA 1
ATOM 775 C C . ASN A 1 99 ? 10.859 -9.563 5.796 1.00 90.69 99 ASN A C 1
ATOM 777 O O . ASN A 1 99 ? 10.078 -10.235 6.468 1.00 90.69 99 ASN A O 1
ATOM 781 N N . GLY A 1 100 ? 12.163 -9.510 6.079 1.00 90.31 100 GLY A N 1
ATOM 782 C CA . GLY A 1 100 ? 12.767 -10.178 7.235 1.00 90.31 100 GLY A CA 1
ATOM 783 C C . GLY A 1 100 ? 12.366 -9.576 8.586 1.00 90.31 100 GLY A C 1
ATOM 784 O O . GLY A 1 100 ? 12.381 -10.287 9.586 1.00 90.31 100 GLY A O 1
ATOM 785 N N . LEU A 1 101 ? 11.957 -8.302 8.615 1.00 90.50 101 LEU A N 1
ATOM 786 C CA . LEU A 1 101 ? 11.656 -7.579 9.856 1.00 90.50 101 LEU A CA 1
ATOM 787 C C . LEU A 1 101 ? 10.219 -7.786 10.355 1.00 90.50 101 LEU A C 1
ATOM 789 O O . LEU A 1 101 ? 9.918 -7.437 11.491 1.00 90.50 101 LEU A O 1
ATOM 793 N N . ARG A 1 102 ? 9.343 -8.383 9.530 1.00 90.06 102 ARG A N 1
ATOM 794 C CA . ARG A 1 102 ? 7.960 -8.764 9.887 1.00 90.06 102 ARG A CA 1
ATOM 795 C C . ARG A 1 102 ? 7.109 -7.611 10.428 1.00 90.06 102 ARG A C 1
ATOM 797 O O . ARG A 1 102 ? 6.347 -7.782 11.372 1.00 90.06 102 ARG A O 1
ATOM 804 N N . ILE A 1 103 ? 7.211 -6.453 9.784 1.00 92.81 103 ILE A N 1
ATOM 805 C CA . ILE A 1 103 ? 6.458 -5.259 10.169 1.00 92.81 103 ILE A CA 1
ATOM 806 C C . ILE A 1 103 ? 5.200 -5.151 9.307 1.00 92.81 103 ILE A C 1
ATOM 808 O O . ILE A 1 103 ? 5.287 -5.046 8.078 1.00 92.81 103 ILE A O 1
ATOM 812 N N . GLY A 1 104 ? 4.046 -5.154 9.970 1.00 91.81 104 GLY A N 1
ATOM 813 C CA . GLY A 1 104 ? 2.732 -4.957 9.369 1.00 91.81 104 GLY A CA 1
ATOM 814 C C . GLY A 1 104 ? 1.938 -3.889 10.114 1.00 91.81 104 GLY A C 1
ATOM 815 O O . GLY A 1 104 ? 2.131 -3.669 11.308 1.00 91.81 104 GLY A O 1
ATOM 816 N N . CYS A 1 105 ? 1.043 -3.236 9.390 1.00 92.06 105 CYS A N 1
ATOM 817 C CA . CYS A 1 105 ? 0.137 -2.207 9.864 1.00 92.06 105 CYS A CA 1
ATOM 818 C C . CYS A 1 105 ? -1.300 -2.608 9.516 1.00 92.06 105 CYS A C 1
ATOM 820 O O . CYS A 1 105 ? -1.571 -3.178 8.456 1.00 92.06 105 CYS A O 1
ATOM 822 N N . THR A 1 106 ? -2.228 -2.295 10.414 1.00 94.62 106 THR A N 1
ATOM 823 C CA . THR A 1 106 ? -3.664 -2.406 10.171 1.00 94.62 106 THR A CA 1
ATOM 824 C C . THR A 1 106 ? -4.287 -1.036 10.358 1.00 94.62 106 THR A C 1
ATOM 826 O O . THR A 1 106 ? -4.072 -0.384 11.378 1.00 94.62 106 THR A O 1
ATOM 829 N N . ILE A 1 107 ? -5.075 -0.622 9.374 1.00 95.19 107 ILE A N 1
ATOM 830 C CA . ILE A 1 107 ? -5.771 0.659 9.343 1.00 95.19 107 ILE A CA 1
ATOM 831 C C . ILE A 1 107 ? -7.268 0.354 9.383 1.00 95.19 107 ILE A C 1
ATOM 833 O O . ILE A 1 107 ? -7.767 -0.468 8.615 1.00 95.19 107 ILE A O 1
ATOM 837 N N . SER A 1 108 ? -7.995 0.966 10.314 1.00 96.44 108 SER A N 1
ATOM 838 C CA . SER A 1 108 ? -9.433 0.748 10.479 1.00 96.44 108 SER A CA 1
ATOM 839 C C . SER A 1 108 ? -10.071 1.904 11.243 1.00 96.44 108 SER A C 1
ATOM 841 O O . SER A 1 108 ? -9.526 2.349 12.254 1.00 96.44 108 SER A O 1
ATOM 843 N N . TYR A 1 109 ? -11.265 2.330 10.821 1.00 95.38 109 TYR A N 1
ATOM 844 C CA . TYR A 1 109 ? -12.075 3.301 11.569 1.00 95.38 109 TYR A CA 1
ATOM 845 C C . TYR A 1 109 ? -12.836 2.663 12.741 1.00 95.38 109 TYR A C 1
ATOM 847 O O . TYR A 1 109 ? -13.141 3.340 13.725 1.00 95.38 109 TYR A O 1
ATOM 855 N N . SER A 1 110 ? -13.114 1.355 12.682 1.00 96.69 110 SER A N 1
ATOM 856 C CA . SER A 1 110 ? -13.809 0.652 13.764 1.00 96.69 110 SER A CA 1
ATOM 857 C C . SER A 1 110 ? -12.941 0.551 15.013 1.00 96.69 110 SER A C 1
ATOM 859 O O . SER A 1 110 ? -11.928 -0.157 15.049 1.00 96.69 110 SER A O 1
ATOM 861 N N . LYS A 1 111 ? -13.393 1.211 16.085 1.00 96.25 111 LYS A N 1
ATOM 862 C CA . LYS A 1 111 ? -12.754 1.160 17.409 1.00 96.25 111 LYS A CA 1
ATOM 863 C C . LYS A 1 111 ? -12.741 -0.252 17.986 1.00 96.25 111 LYS A C 1
ATOM 865 O O . LYS A 1 111 ? -11.795 -0.616 18.677 1.00 96.25 111 LYS A O 1
ATOM 870 N N . MET A 1 112 ? -13.772 -1.048 17.695 1.00 95.31 112 MET A N 1
ATOM 871 C CA . MET A 1 112 ? -13.852 -2.441 18.138 1.00 95.31 112 MET A CA 1
ATOM 872 C C . MET A 1 112 ? -12.731 -3.273 17.511 1.00 95.31 112 MET A C 1
ATOM 874 O O . MET A 1 112 ? -12.031 -3.992 18.224 1.00 95.31 112 MET A O 1
ATOM 878 N N . VAL A 1 113 ? -12.528 -3.130 16.198 1.00 94.88 113 VAL A N 1
ATOM 879 C CA . VAL A 1 113 ? -11.456 -3.824 15.474 1.00 94.88 113 VAL A CA 1
ATOM 880 C C . VAL A 1 113 ? -10.090 -3.347 15.954 1.00 94.88 113 VAL A C 1
ATOM 882 O O . VAL A 1 113 ? -9.243 -4.178 16.266 1.00 94.88 113 VAL A O 1
ATOM 885 N N . MET A 1 114 ? -9.888 -2.038 16.121 1.00 95.44 114 MET A N 1
ATOM 886 C CA . MET A 1 114 ? -8.620 -1.505 16.633 1.00 95.44 114 MET A CA 1
ATOM 887 C C . MET A 1 114 ? -8.304 -1.999 18.051 1.00 95.44 114 MET A C 1
ATOM 889 O O . MET A 1 114 ? -7.173 -2.395 18.321 1.00 95.44 114 MET A O 1
ATOM 893 N N . ALA A 1 115 ? -9.294 -2.058 18.946 1.00 94.88 115 ALA A N 1
ATOM 894 C CA . ALA A 1 115 ? -9.107 -2.588 20.297 1.00 94.88 115 ALA A CA 1
ATOM 895 C C . ALA A 1 115 ? -8.788 -4.094 20.297 1.00 94.88 115 ALA A C 1
ATOM 897 O O . ALA A 1 115 ? -7.978 -4.559 21.102 1.00 94.88 115 ALA A O 1
ATOM 898 N N . ALA A 1 116 ? -9.408 -4.867 19.400 1.00 93.62 116 ALA A N 1
ATOM 899 C CA . ALA A 1 116 ? -9.087 -6.280 19.223 1.00 93.62 116 ALA A CA 1
ATOM 900 C C . ALA A 1 116 ? -7.662 -6.463 18.679 1.00 93.62 116 ALA A C 1
ATOM 902 O O . ALA A 1 116 ? -6.891 -7.243 19.238 1.00 93.62 116 ALA A O 1
ATOM 903 N N . MET A 1 117 ? -7.288 -5.689 17.656 1.00 92.88 117 MET A N 1
ATOM 904 C CA . MET A 1 117 ? -5.945 -5.702 17.081 1.00 92.88 117 MET A CA 1
ATOM 905 C C . MET A 1 117 ? -4.885 -5.338 18.114 1.00 92.88 117 MET A C 1
ATOM 907 O O . MET A 1 117 ? -3.907 -6.057 18.218 1.00 92.88 117 MET A O 1
ATOM 911 N N . GLN A 1 118 ? -5.089 -4.319 18.950 1.00 91.06 118 GLN A N 1
ATOM 912 C CA . GLN A 1 118 ? -4.141 -3.969 20.018 1.00 91.06 118 GLN A CA 1
ATOM 913 C C . GLN A 1 118 ? -3.877 -5.131 20.986 1.00 91.06 118 GLN A C 1
ATOM 915 O O . GLN A 1 118 ? -2.731 -5.376 21.361 1.00 91.06 118 GLN A O 1
ATOM 920 N N . LYS A 1 119 ? -4.920 -5.885 21.360 1.00 91.38 119 LYS A N 1
ATOM 921 C CA . LYS A 1 119 ? -4.777 -7.061 22.233 1.00 91.38 119 LYS A CA 1
ATOM 922 C C . LYS A 1 119 ? -4.008 -8.195 21.557 1.00 91.38 119 LYS A C 1
ATOM 924 O O . LYS A 1 119 ? -3.237 -8.876 22.223 1.00 91.38 119 LYS A O 1
ATOM 929 N N . ILE A 1 120 ? -4.214 -8.397 20.256 1.00 88.81 120 ILE A N 1
ATOM 930 C CA . ILE A 1 120 ? -3.513 -9.425 19.474 1.00 88.81 120 ILE A CA 1
ATOM 931 C C . ILE A 1 120 ? -2.060 -9.007 19.217 1.00 88.81 120 ILE A C 1
ATOM 933 O O . ILE A 1 120 ? -1.151 -9.811 19.411 1.00 88.81 120 ILE A O 1
ATOM 937 N N . CYS A 1 121 ? -1.837 -7.742 18.856 1.00 87.31 121 CYS A N 1
ATOM 938 C CA . CYS A 1 121 ? -0.524 -7.179 18.560 1.00 87.31 121 CYS A CA 1
ATOM 939 C C . CYS A 1 121 ? 0.443 -7.301 19.735 1.00 87.31 121 CYS A C 1
ATOM 941 O O . CYS A 1 121 ? 1.633 -7.434 19.491 1.00 87.31 121 CYS A O 1
ATOM 943 N N . PHE A 1 122 ? -0.039 -7.343 20.984 1.00 81.81 122 PHE A N 1
ATOM 944 C CA . PHE A 1 122 ? 0.805 -7.621 22.152 1.00 81.81 122 PHE A CA 1
ATOM 945 C C . PHE A 1 122 ? 1.645 -8.904 21.999 1.00 81.81 122 PHE A C 1
ATOM 947 O O . PHE A 1 122 ? 2.778 -8.958 22.470 1.00 81.81 122 PHE A O 1
ATOM 954 N N . LEU A 1 123 ? 1.127 -9.926 21.307 1.00 83.50 123 LEU A N 1
ATOM 955 C CA . LEU A 1 123 ? 1.837 -11.187 21.058 1.00 83.50 123 LEU A CA 1
ATOM 956 C C . LEU A 1 123 ? 2.787 -11.127 19.852 1.00 83.50 123 LEU A C 1
ATOM 958 O O . LEU A 1 123 ? 3.609 -12.022 19.674 1.00 83.50 123 LEU A O 1
ATOM 962 N N . THR A 1 124 ? 2.666 -10.098 19.015 1.00 85.06 124 THR A N 1
ATOM 963 C CA . THR A 1 124 ? 3.406 -9.940 17.755 1.00 85.06 124 THR A CA 1
ATOM 964 C C . THR A 1 124 ? 4.108 -8.585 17.669 1.00 85.06 124 THR A C 1
ATOM 966 O O . THR A 1 124 ? 4.350 -8.091 16.567 1.00 85.06 124 THR A O 1
ATOM 969 N N . CYS A 1 125 ? 4.393 -7.956 18.814 1.00 83.31 125 CYS A N 1
ATOM 970 C CA . CYS A 1 125 ? 5.037 -6.650 18.859 1.00 83.31 125 CYS A CA 1
ATOM 971 C C . CYS A 1 125 ? 6.383 -6.687 18.138 1.00 83.31 125 CYS A C 1
ATOM 973 O O . CYS A 1 125 ? 7.162 -7.636 18.272 1.00 83.31 125 CYS A O 1
ATOM 975 N N . ILE A 1 126 ? 6.676 -5.610 17.414 1.00 88.50 126 ILE A N 1
ATOM 976 C CA . ILE A 1 126 ? 8.007 -5.410 16.860 1.00 88.50 126 ILE A CA 1
ATOM 977 C C . ILE A 1 126 ? 8.993 -5.093 17.999 1.00 88.50 126 ILE A C 1
ATOM 979 O O . ILE A 1 126 ? 8.635 -4.390 18.949 1.00 88.50 126 ILE A O 1
ATOM 983 N N . PRO A 1 127 ? 10.234 -5.601 17.941 1.00 90.25 127 PRO A N 1
ATOM 984 C CA . PRO A 1 127 ? 11.271 -5.228 18.897 1.00 90.25 127 PRO A CA 1
ATOM 985 C C . PRO A 1 127 ? 11.570 -3.721 18.865 1.00 90.25 127 PRO A C 1
ATOM 987 O O . PRO A 1 127 ? 11.588 -3.115 17.794 1.00 90.25 127 PRO A O 1
ATOM 990 N N . THR A 1 128 ? 11.891 -3.118 20.014 1.00 91.81 128 THR A N 1
ATOM 991 C CA . THR A 1 128 ? 12.146 -1.666 20.139 1.00 91.81 128 THR A CA 1
ATOM 992 C C . THR A 1 128 ? 13.268 -1.156 19.229 1.00 91.81 128 THR A C 1
ATOM 994 O O . THR A 1 128 ? 13.221 -0.031 18.746 1.00 91.81 128 THR A O 1
ATOM 997 N N . ASN A 1 129 ? 14.287 -1.970 18.948 1.00 93.19 129 ASN A N 1
ATOM 998 C CA . ASN A 1 129 ? 15.341 -1.591 18.005 1.00 93.19 129 ASN A CA 1
ATOM 999 C C . ASN A 1 129 ? 14.824 -1.479 16.562 1.00 93.19 129 ASN A C 1
ATOM 1001 O O . ASN A 1 129 ? 15.296 -0.617 15.828 1.00 93.19 129 ASN A O 1
ATOM 1005 N N . ILE A 1 130 ? 13.863 -2.320 16.163 1.00 92.88 130 ILE A N 1
ATOM 1006 C CA . ILE A 1 130 ? 13.207 -2.223 14.853 1.00 92.88 130 ILE A CA 1
ATOM 1007 C C . ILE A 1 130 ? 12.296 -1.001 14.821 1.00 92.88 130 ILE A C 1
ATOM 1009 O O . ILE A 1 130 ? 12.336 -0.254 13.851 1.00 92.88 130 ILE A O 1
ATOM 1013 N N . ASP A 1 131 ? 11.552 -0.755 15.897 1.00 92.50 131 ASP A N 1
ATOM 1014 C CA . ASP A 1 131 ? 10.714 0.439 16.039 1.00 92.50 131 ASP A CA 1
ATOM 1015 C C . ASP A 1 131 ? 11.531 1.734 15.865 1.00 92.50 131 ASP A C 1
ATOM 1017 O O . ASP A 1 131 ? 11.204 2.565 15.024 1.00 92.50 131 ASP A O 1
ATOM 1021 N N . ASN A 1 132 ? 12.687 1.849 16.529 1.00 94.25 132 ASN A N 1
ATOM 1022 C CA . ASN A 1 132 ? 13.593 2.993 16.360 1.00 94.25 132 ASN A CA 1
ATOM 1023 C C . ASN A 1 132 ? 14.111 3.152 14.919 1.00 94.25 132 ASN A C 1
ATOM 1025 O O . ASN A 1 132 ? 14.244 4.273 14.428 1.00 94.25 132 ASN A O 1
ATOM 1029 N N . ILE A 1 133 ? 14.413 2.046 14.227 1.00 92.19 133 ILE A N 1
ATOM 1030 C CA . ILE A 1 133 ? 14.820 2.086 12.813 1.00 92.19 133 ILE A CA 1
ATOM 1031 C C . ILE A 1 133 ? 13.676 2.627 11.951 1.00 92.19 133 ILE A C 1
ATOM 1033 O O . ILE A 1 133 ? 13.916 3.463 11.083 1.00 92.19 133 ILE A O 1
ATOM 1037 N N . LEU A 1 134 ? 12.441 2.186 12.202 1.00 92.94 134 LEU A N 1
ATOM 1038 C CA . LEU A 1 134 ? 11.273 2.650 11.456 1.00 92.94 134 LEU A CA 1
ATOM 1039 C C . LEU A 1 134 ? 10.983 4.119 11.708 1.00 92.94 134 LEU A C 1
ATOM 1041 O O . LEU A 1 134 ? 10.721 4.839 10.753 1.00 92.94 134 LEU A O 1
ATOM 1045 N N . VAL A 1 135 ? 11.084 4.575 12.958 1.00 94.31 135 VAL A N 1
ATOM 1046 C CA . VAL A 1 135 ? 10.951 5.997 13.286 1.00 94.31 135 VAL A CA 1
ATOM 1047 C C . VAL A 1 135 ? 11.973 6.812 12.500 1.00 94.31 135 VAL A C 1
ATOM 1049 O O . VAL A 1 135 ? 11.587 7.789 11.870 1.00 94.31 135 VAL A O 1
ATOM 1052 N N . ASN A 1 136 ? 13.242 6.400 12.459 1.00 93.62 136 ASN A N 1
ATOM 1053 C CA . ASN A 1 136 ? 14.265 7.129 11.705 1.00 93.62 136 ASN A CA 1
ATOM 1054 C C . ASN A 1 136 ? 13.984 7.156 10.197 1.00 93.62 136 ASN A C 1
ATOM 1056 O O . ASN A 1 136 ? 14.132 8.204 9.581 1.00 93.62 136 ASN A O 1
ATOM 1060 N N . ILE A 1 137 ? 13.554 6.030 9.617 1.00 93.12 137 ILE A N 1
ATOM 1061 C CA . ILE A 1 137 ? 13.200 5.948 8.194 1.00 93.12 137 ILE A CA 1
ATOM 1062 C C . ILE A 1 137 ? 12.012 6.865 7.883 1.00 93.12 137 ILE A C 1
ATOM 1064 O O . ILE A 1 137 ? 12.104 7.711 7.006 1.00 93.12 137 ILE A O 1
ATOM 1068 N N . LEU A 1 138 ? 10.910 6.720 8.620 1.00 93.06 138 LEU A N 1
ATOM 1069 C CA . LEU A 1 138 ? 9.657 7.423 8.338 1.00 93.06 138 LEU A CA 1
ATOM 1070 C C . LEU A 1 138 ? 9.686 8.905 8.726 1.00 93.06 138 LEU A C 1
ATOM 1072 O O . LEU A 1 138 ? 8.902 9.682 8.188 1.00 93.06 138 LEU A O 1
ATOM 1076 N N . SER A 1 139 ? 10.547 9.300 9.670 1.00 96.25 139 SER A N 1
ATOM 1077 C CA . SER A 1 139 ? 10.711 10.715 10.033 1.00 96.25 139 SER A CA 1
ATOM 1078 C C . SER A 1 139 ? 11.465 11.495 8.957 1.00 96.25 139 SER A C 1
ATOM 1080 O O . SER A 1 139 ? 11.278 12.706 8.847 1.00 96.25 139 SER A O 1
ATOM 1082 N N . ASP A 1 140 ? 12.299 10.820 8.162 1.00 96.44 140 ASP A N 1
ATOM 1083 C CA . ASP A 1 140 ? 12.976 11.410 7.011 1.00 96.44 140 ASP A CA 1
ATOM 1084 C C . ASP A 1 140 ? 12.106 11.252 5.755 1.00 96.44 140 ASP A C 1
ATOM 1086 O O . ASP A 1 140 ? 12.217 10.297 4.978 1.00 96.44 140 ASP A O 1
ATOM 1090 N N . VAL A 1 141 ? 11.175 12.196 5.599 1.00 94.44 141 VAL A N 1
ATOM 1091 C CA . VAL A 1 141 ? 10.205 12.203 4.494 1.00 94.44 141 VAL A CA 1
ATOM 1092 C C . VAL A 1 141 ? 10.909 12.364 3.147 1.00 94.44 141 VAL A C 1
ATOM 1094 O O . VAL A 1 141 ? 10.574 11.659 2.200 1.00 94.44 141 VAL A O 1
ATOM 1097 N N . GLU A 1 142 ? 11.924 13.230 3.066 1.00 94.88 142 GLU A N 1
ATOM 1098 C CA . GLU A 1 142 ? 12.664 13.470 1.823 1.00 94.88 142 GLU A CA 1
ATOM 1099 C C . GLU A 1 142 ? 13.407 12.208 1.373 1.00 94.88 142 GLU A C 1
ATOM 1101 O O . GLU A 1 142 ? 13.297 11.797 0.214 1.00 94.88 142 GLU A O 1
ATOM 1106 N N . TRP A 1 143 ? 14.111 11.540 2.293 1.00 94.94 143 TRP A N 1
ATOM 1107 C CA . TRP A 1 143 ? 14.763 10.270 1.993 1.00 94.94 143 TRP A CA 1
ATOM 1108 C C . TRP A 1 143 ? 13.755 9.191 1.595 1.00 94.94 143 TRP A C 1
ATOM 1110 O O . TRP A 1 143 ? 13.995 8.453 0.636 1.00 94.94 143 TRP A O 1
ATOM 1120 N N . THR A 1 144 ? 12.624 9.105 2.299 1.00 94.12 144 THR A N 1
ATOM 1121 C CA . THR A 1 144 ? 11.577 8.111 2.030 1.00 94.12 144 THR A CA 1
ATOM 1122 C C . THR A 1 144 ? 10.983 8.289 0.635 1.00 94.12 144 THR A C 1
ATOM 1124 O O . THR A 1 144 ? 10.903 7.318 -0.122 1.00 94.12 144 THR A O 1
ATOM 1127 N N . ASP A 1 145 ? 10.644 9.519 0.251 1.00 91.31 145 ASP A N 1
ATOM 1128 C CA . ASP A 1 145 ? 10.104 9.825 -1.074 1.00 91.31 145 ASP A CA 1
ATOM 1129 C C . ASP A 1 145 ? 11.115 9.490 -2.179 1.00 91.31 145 ASP A C 1
ATOM 1131 O O . ASP A 1 145 ? 10.772 8.845 -3.177 1.00 91.31 145 ASP A O 1
ATOM 1135 N N . GLN A 1 146 ? 12.392 9.840 -1.984 1.00 91.19 146 GLN A N 1
ATOM 1136 C CA . GLN A 1 146 ? 13.459 9.488 -2.926 1.00 91.19 146 GLN A CA 1
ATOM 1137 C C . GLN A 1 146 ? 13.685 7.975 -3.016 1.00 91.19 146 GLN A C 1
ATOM 1139 O O . GLN A 1 146 ? 13.905 7.440 -4.109 1.00 91.19 146 GLN A O 1
ATOM 1144 N N . PHE A 1 147 ? 13.613 7.262 -1.891 1.00 93.69 147 PHE A N 1
ATOM 1145 C CA . PHE A 1 147 ? 13.726 5.809 -1.855 1.00 93.69 147 PHE A CA 1
ATOM 1146 C C . PHE A 1 147 ? 12.598 5.149 -2.655 1.00 93.69 147 PHE A C 1
ATOM 1148 O O . PHE A 1 147 ? 12.879 4.318 -3.525 1.00 93.69 147 PHE A O 1
ATOM 1155 N N . ILE A 1 148 ? 11.343 5.545 -2.413 1.00 91.81 148 ILE A N 1
ATOM 1156 C CA . ILE A 1 148 ? 10.164 5.018 -3.114 1.00 91.81 148 ILE A CA 1
ATOM 1157 C C . ILE A 1 148 ? 10.274 5.300 -4.615 1.00 91.81 148 ILE A C 1
ATOM 1159 O O . ILE A 1 148 ? 10.108 4.393 -5.434 1.00 91.81 148 ILE A O 1
ATOM 1163 N N . LEU A 1 149 ? 10.638 6.528 -4.995 1.00 89.44 149 LEU A N 1
ATOM 1164 C CA . LEU A 1 149 ? 10.811 6.912 -6.395 1.00 89.44 149 LEU A CA 1
ATOM 1165 C C . LEU A 1 149 ? 11.889 6.067 -7.092 1.00 89.44 149 LEU A C 1
ATOM 1167 O O . LEU A 1 149 ? 11.673 5.553 -8.192 1.00 89.44 149 LEU A O 1
ATOM 1171 N N . ASN A 1 150 ? 13.042 5.878 -6.447 1.00 90.38 150 ASN A N 1
ATOM 1172 C CA . ASN A 1 150 ? 14.122 5.044 -6.971 1.00 90.38 150 ASN A CA 1
ATOM 1173 C C . ASN A 1 150 ? 13.711 3.567 -7.082 1.00 90.38 150 ASN A C 1
ATOM 1175 O O . ASN A 1 150 ? 14.052 2.900 -8.062 1.00 90.38 150 ASN A O 1
ATOM 1179 N N . ASN A 1 151 ? 12.963 3.052 -6.103 1.00 91.81 151 ASN A N 1
ATOM 1180 C CA . ASN A 1 151 ? 12.424 1.697 -6.152 1.00 91.81 151 ASN A CA 1
ATOM 1181 C C . ASN A 1 151 ? 11.502 1.527 -7.367 1.00 91.81 151 ASN A C 1
ATOM 1183 O O . ASN A 1 151 ? 11.707 0.622 -8.175 1.00 91.81 151 ASN A O 1
ATOM 1187 N N . ASN A 1 152 ? 10.575 2.462 -7.580 1.00 89.38 152 ASN A N 1
ATOM 1188 C CA . ASN A 1 152 ? 9.644 2.427 -8.708 1.00 89.38 152 ASN A CA 1
ATOM 1189 C C . ASN A 1 152 ? 10.358 2.524 -10.067 1.00 89.38 152 ASN A C 1
ATOM 1191 O O . ASN A 1 152 ? 10.026 1.773 -10.987 1.00 89.38 152 ASN A O 1
ATOM 1195 N N . ARG A 1 153 ? 11.406 3.354 -10.188 1.00 86.06 153 ARG A N 1
ATOM 1196 C CA . ARG A 1 153 ? 12.266 3.405 -11.389 1.00 86.06 153 ARG A CA 1
ATOM 1197 C C . ARG A 1 153 ? 12.927 2.057 -11.683 1.00 86.06 153 ARG A C 1
ATOM 1199 O O . ARG A 1 153 ? 12.911 1.587 -12.822 1.00 86.06 153 ARG A O 1
ATOM 1206 N N . LYS A 1 154 ? 13.492 1.408 -10.661 1.00 89.75 154 LYS A N 1
ATOM 1207 C CA . LYS A 1 154 ? 14.142 0.094 -10.800 1.00 89.75 154 LYS A CA 1
ATOM 1208 C C . LYS A 1 154 ? 13.145 -1.011 -11.138 1.00 89.75 154 LYS A C 1
ATOM 1210 O O . LYS A 1 154 ? 13.465 -1.876 -11.953 1.00 89.75 154 LYS A O 1
ATOM 1215 N N . LEU A 1 155 ? 11.947 -0.973 -10.554 1.00 90.06 155 LEU A N 1
ATOM 1216 C CA . LEU A 1 155 ? 10.867 -1.904 -10.877 1.00 90.06 155 LEU A CA 1
ATOM 1217 C C . LEU A 1 155 ? 10.459 -1.785 -12.348 1.00 90.06 155 LEU A C 1
ATOM 1219 O O . LEU A 1 155 ? 10.430 -2.802 -13.039 1.00 90.06 155 LEU A O 1
ATOM 1223 N N . LEU A 1 156 ? 10.253 -0.563 -12.851 1.00 87.00 156 LEU A N 1
ATOM 1224 C CA . LEU A 1 156 ? 9.969 -0.325 -14.268 1.00 87.00 156 LEU A CA 1
ATOM 1225 C C . LEU A 1 156 ? 11.099 -0.848 -15.163 1.00 87.00 156 LEU A C 1
ATOM 1227 O O . LEU A 1 156 ? 10.839 -1.583 -16.110 1.00 87.00 156 LEU A O 1
ATOM 1231 N N . LYS A 1 157 ? 12.359 -0.532 -14.842 1.00 87.19 157 LYS A N 1
ATOM 1232 C CA . LYS A 1 157 ? 13.521 -1.006 -15.609 1.00 87.19 157 LYS A CA 1
ATOM 1233 C C . LYS A 1 157 ? 13.562 -2.534 -15.711 1.00 87.19 157 LYS A C 1
ATOM 1235 O O . LYS A 1 157 ? 13.774 -3.072 -16.797 1.00 87.19 157 LYS A O 1
ATOM 1240 N N . ASN A 1 158 ? 13.350 -3.231 -14.595 1.00 90.31 158 ASN A N 1
ATOM 1241 C CA . ASN A 1 158 ? 13.346 -4.693 -14.558 1.00 90.31 158 ASN A CA 1
ATOM 1242 C C . ASN A 1 158 ? 12.133 -5.285 -15.283 1.00 90.31 158 ASN A C 1
ATOM 1244 O O . ASN A 1 158 ? 12.285 -6.280 -15.990 1.00 90.31 158 ASN A O 1
ATOM 1248 N N . TYR A 1 159 ? 10.958 -4.660 -15.150 1.00 88.69 159 TYR A N 1
ATOM 1249 C CA . TYR A 1 159 ? 9.764 -5.038 -15.900 1.00 88.69 159 TYR A CA 1
ATOM 1250 C C . TYR A 1 159 ? 10.033 -4.974 -17.403 1.00 88.69 159 TYR A C 1
ATOM 1252 O O . TYR A 1 159 ? 9.895 -5.986 -18.080 1.00 88.69 159 TYR A O 1
ATOM 1260 N N . THR A 1 160 ? 10.515 -3.832 -17.905 1.00 86.44 160 THR A N 1
ATOM 1261 C CA . THR A 1 160 ? 10.851 -3.630 -19.323 1.00 86.44 160 THR A CA 1
ATOM 1262 C C . THR A 1 160 ? 11.906 -4.618 -19.810 1.00 86.44 160 THR A C 1
ATOM 1264 O O . THR A 1 160 ? 11.809 -5.149 -20.912 1.00 86.44 160 THR A O 1
ATOM 1267 N N . HIS A 1 161 ? 12.926 -4.899 -18.994 1.00 89.31 161 HIS A N 1
ATOM 1268 C CA . HIS A 1 161 ? 13.946 -5.883 -19.348 1.00 89.31 161 HIS A CA 1
ATOM 1269 C C . HIS A 1 161 ? 13.349 -7.286 -19.534 1.00 89.31 161 HIS A C 1
ATOM 1271 O O . HIS A 1 161 ? 13.644 -7.957 -20.527 1.00 89.31 161 HIS A O 1
ATOM 1277 N N . LEU A 1 162 ? 12.482 -7.714 -18.612 1.00 90.94 162 LEU A N 1
ATOM 1278 C CA . LEU A 1 162 ? 11.829 -9.017 -18.678 1.00 90.94 162 LEU A CA 1
ATOM 1279 C C . LEU A 1 162 ? 10.846 -9.098 -19.849 1.00 90.94 162 LEU A C 1
ATOM 1281 O O . LEU A 1 162 ? 10.906 -10.047 -20.626 1.00 90.94 162 LEU A O 1
ATOM 1285 N N . THR A 1 163 ? 9.976 -8.104 -20.013 1.00 89.00 163 THR A N 1
ATOM 1286 C CA . THR A 1 163 ? 8.961 -8.096 -21.073 1.00 89.00 163 THR A CA 1
ATOM 1287 C C . THR A 1 163 ? 9.576 -8.030 -22.466 1.00 89.00 163 THR A C 1
ATOM 1289 O O . THR A 1 163 ? 9.126 -8.742 -23.360 1.00 89.00 163 THR A O 1
ATOM 1292 N N . ASN A 1 164 ? 10.668 -7.283 -22.654 1.00 88.94 164 ASN A N 1
ATOM 1293 C CA . ASN A 1 164 ? 11.427 -7.301 -23.906 1.00 88.94 164 ASN A CA 1
ATOM 1294 C C . ASN A 1 164 ? 11.990 -8.694 -24.217 1.00 88.94 164 ASN A C 1
ATOM 1296 O O . ASN A 1 164 ? 11.937 -9.134 -25.365 1.00 88.94 164 ASN A O 1
ATOM 1300 N N . SER A 1 165 ? 12.491 -9.406 -23.202 1.00 92.94 165 SER A N 1
ATOM 1301 C CA . SER A 1 165 ? 12.959 -10.786 -23.363 1.00 92.94 165 SER A CA 1
ATOM 1302 C C . SER A 1 165 ? 11.812 -11.738 -23.721 1.00 92.94 165 SER A C 1
ATOM 1304 O O . SER A 1 165 ? 11.955 -12.550 -24.635 1.00 92.94 165 SER A O 1
ATOM 1306 N N . LEU A 1 166 ? 10.650 -11.610 -23.071 1.00 92.56 166 LEU A N 1
ATOM 1307 C CA . LEU A 1 166 ? 9.462 -12.415 -23.379 1.00 92.56 166 LEU A CA 1
ATOM 1308 C C . LEU A 1 166 ? 8.961 -12.163 -24.807 1.00 92.56 166 LEU A C 1
ATOM 1310 O O . LEU A 1 166 ? 8.731 -13.120 -25.546 1.00 92.56 166 LEU A O 1
ATOM 1314 N N . ASN A 1 167 ? 8.895 -10.898 -25.232 1.00 91.50 167 ASN A N 1
ATOM 1315 C CA . ASN A 1 167 ? 8.535 -10.516 -26.599 1.00 91.50 167 ASN A CA 1
ATOM 1316 C C . ASN A 1 167 ? 9.513 -11.081 -27.633 1.00 91.50 167 ASN A C 1
ATOM 1318 O O . ASN A 1 167 ? 9.080 -11.623 -28.647 1.00 91.50 167 ASN A O 1
ATOM 1322 N N . ALA A 1 168 ? 10.824 -11.025 -27.367 1.00 93.50 168 ALA A N 1
ATOM 1323 C CA . ALA A 1 168 ? 11.837 -11.598 -28.256 1.00 93.50 168 ALA A CA 1
ATOM 1324 C C . ALA A 1 168 ? 11.669 -13.118 -28.451 1.00 93.50 168 ALA A C 1
ATOM 1326 O O . ALA A 1 168 ? 12.033 -13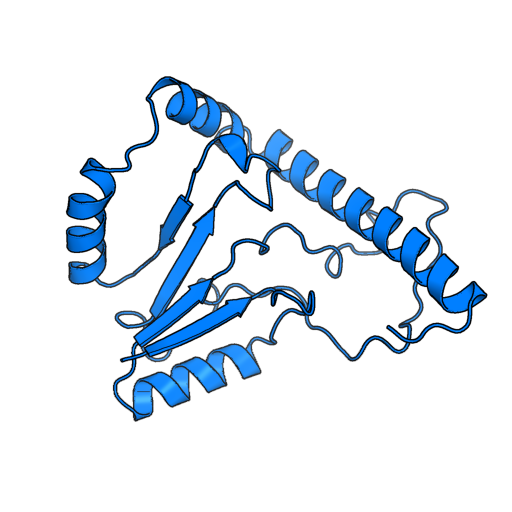.650 -29.498 1.00 93.50 168 ALA A O 1
ATOM 1327 N N . HIS A 1 169 ? 11.083 -13.806 -27.467 1.00 95.19 169 HIS A N 1
ATOM 1328 C CA . HIS A 1 169 ? 10.771 -15.236 -27.524 1.00 95.19 169 HIS A CA 1
ATOM 1329 C C . HIS A 1 169 ? 9.305 -15.530 -27.895 1.00 95.19 169 HIS A C 1
ATOM 1331 O O . HIS A 1 169 ? 8.900 -16.690 -27.868 1.00 95.19 169 HIS A O 1
ATOM 1337 N N . ASN A 1 170 ? 8.513 -14.514 -28.265 1.00 93.31 170 ASN A N 1
ATOM 1338 C CA . ASN A 1 170 ? 7.078 -14.617 -28.562 1.00 93.31 170 ASN A CA 1
ATOM 1339 C C . ASN A 1 170 ? 6.250 -15.263 -27.431 1.00 93.31 170 ASN A C 1
ATOM 1341 O O . ASN A 1 170 ? 5.295 -15.997 -27.691 1.00 93.31 170 ASN A O 1
ATOM 1345 N N . ILE A 1 171 ? 6.620 -15.011 -26.172 1.00 92.06 171 ILE A N 1
ATOM 1346 C CA . ILE A 1 171 ? 5.892 -15.499 -24.998 1.00 92.06 171 ILE A CA 1
ATOM 1347 C C . ILE A 1 171 ? 4.875 -14.428 -24.574 1.00 92.06 171 ILE A C 1
ATOM 1349 O O . ILE A 1 171 ? 5.292 -13.311 -24.264 1.00 92.06 171 ILE A O 1
ATOM 1353 N N . PRO A 1 172 ? 3.564 -14.736 -24.540 1.00 87.81 172 PRO A N 1
ATOM 1354 C CA . PRO A 1 172 ? 2.551 -13.792 -24.078 1.00 87.81 172 PRO A CA 1
ATOM 1355 C C . PRO A 1 172 ? 2.641 -13.584 -22.561 1.00 87.81 172 PRO A C 1
ATOM 1357 O O . PRO A 1 172 ? 2.945 -14.524 -21.820 1.00 87.81 172 PRO A O 1
ATOM 1360 N N . TYR A 1 173 ? 2.338 -12.368 -22.111 1.00 78.19 173 TYR A N 1
ATOM 1361 C CA . TYR A 1 173 ? 2.290 -11.969 -20.703 1.00 78.19 173 TYR A CA 1
ATOM 1362 C C . TYR A 1 173 ? 1.149 -10.974 -20.448 1.00 78.19 173 TYR A C 1
ATOM 1364 O O . TYR A 1 173 ? 0.642 -10.397 -21.439 1.00 78.19 173 TYR A O 1
#

Radius of gyration: 18.41 Å; chains: 1; bounding box: 43×30×51 Å

pLDDT: mean 87.32, std 14.98, range [39.06, 98.25]